Protein AF-A0A1Y3MLV3-F1 (afdb_monomer_lite)

Sequence (93 aa):
MNMKIFIRLVSYLSILNLTAAKSYYTHIDSVKECQIFYSITGKNNTNCCLYTKDNNYSQCENGHIIKIHLEKYENTFTEIPKEILELKNLKEL

pLDDT: mean 74.9, std 11.87, range [50.72, 93.81]

Radius of gyration: 19.44 Å; chains: 1; bounding box: 48×20×57 Å

Structure (mmCIF, N/CA/C/O backbone):
data_AF-A0A1Y3MLV3-F1
#
_entry.id   AF-A0A1Y3MLV3-F1
#
loop_
_atom_site.group_PDB
_atom_site.id
_atom_site.type_symbol
_atom_site.label_atom_id
_atom_site.label_alt_id
_atom_site.label_comp_id
_atom_site.label_asym_id
_atom_site.label_entity_id
_atom_site.label_seq_id
_atom_site.pdbx_PDB_ins_code
_atom_site.Cartn_x
_atom_site.Cartn_y
_atom_site.Cartn_z
_atom_site.occupancy
_atom_site.B_iso_or_equiv
_atom_site.auth_seq_id
_atom_site.auth_comp_id
_atom_site.auth_asym_id
_atom_site.auth_atom_id
_atom_site.pdbx_PDB_model_num
ATOM 1 N N . MET A 1 1 ? 37.361 -1.705 -37.039 1.00 59.44 1 MET A N 1
ATOM 2 C CA . MET A 1 1 ? 36.177 -2.018 -36.205 1.00 59.44 1 MET A CA 1
ATOM 3 C C . MET A 1 1 ? 34.986 -2.235 -37.128 1.00 59.44 1 MET A C 1
ATOM 5 O O . MET A 1 1 ? 34.716 -1.376 -37.953 1.00 59.44 1 MET A O 1
ATOM 9 N N . ASN A 1 2 ? 34.346 -3.405 -37.081 1.00 73.56 2 ASN A N 1
ATOM 10 C CA . ASN A 1 2 ? 33.309 -3.783 -38.047 1.00 73.56 2 ASN A CA 1
ATOM 11 C C . ASN A 1 2 ? 32.007 -3.010 -37.743 1.00 73.56 2 ASN A C 1
ATOM 13 O O . ASN A 1 2 ? 31.538 -3.051 -36.608 1.00 73.56 2 ASN A O 1
ATOM 17 N N . MET A 1 3 ? 31.415 -2.308 -38.717 1.00 70.94 3 MET A N 1
ATOM 18 C CA . MET A 1 3 ? 30.269 -1.398 -38.498 1.00 70.94 3 MET A CA 1
ATOM 19 C C . MET A 1 3 ? 29.065 -2.097 -37.836 1.00 70.94 3 MET A C 1
ATOM 21 O O . MET A 1 3 ? 28.377 -1.521 -36.997 1.00 70.94 3 MET A O 1
ATOM 25 N N . LYS A 1 4 ? 28.882 -3.393 -38.118 1.00 71.62 4 LYS A N 1
ATOM 26 C CA . LYS A 1 4 ? 27.866 -4.249 -37.481 1.00 71.62 4 LYS A CA 1
ATOM 27 C C . LYS A 1 4 ? 28.111 -4.481 -35.982 1.00 71.62 4 LYS A C 1
ATOM 29 O O . LYS A 1 4 ? 27.156 -4.623 -35.226 1.00 71.62 4 LYS A O 1
ATOM 34 N N . ILE A 1 5 ? 29.372 -4.523 -35.548 1.00 72.25 5 ILE A N 1
ATOM 35 C CA . ILE A 1 5 ? 29.760 -4.695 -34.137 1.00 72.25 5 ILE A CA 1
ATOM 36 C C . ILE A 1 5 ? 29.504 -3.399 -33.364 1.00 72.25 5 ILE A C 1
ATOM 38 O O . ILE A 1 5 ? 28.974 -3.444 -32.257 1.00 72.25 5 ILE A O 1
ATOM 42 N N . PHE A 1 6 ? 29.807 -2.250 -33.973 1.00 67.75 6 PHE A N 1
ATOM 43 C CA . PHE A 1 6 ? 29.563 -0.943 -33.365 1.00 67.75 6 PHE A CA 1
ATOM 44 C C . PHE A 1 6 ? 28.068 -0.697 -33.114 1.00 67.75 6 PHE A C 1
ATOM 46 O O . PHE A 1 6 ? 27.685 -0.353 -32.000 1.00 67.75 6 PHE A O 1
ATOM 53 N N . ILE A 1 7 ? 27.208 -0.977 -34.102 1.00 69.12 7 ILE A N 1
ATOM 54 C CA . ILE A 1 7 ? 25.748 -0.834 -33.953 1.00 69.12 7 ILE A CA 1
ATOM 55 C C . ILE A 1 7 ? 25.218 -1.723 -32.820 1.00 69.12 7 ILE A C 1
ATOM 57 O O . ILE A 1 7 ? 24.438 -1.260 -31.989 1.00 69.12 7 ILE A O 1
ATOM 61 N N . ARG A 1 8 ? 25.683 -2.979 -32.738 1.00 70.38 8 ARG A N 1
ATOM 62 C CA . ARG A 1 8 ? 25.289 -3.894 -31.657 1.00 70.38 8 ARG A CA 1
ATOM 63 C C . ARG A 1 8 ? 25.686 -3.343 -30.289 1.00 70.38 8 ARG A C 1
ATOM 65 O O . ARG A 1 8 ? 24.837 -3.284 -29.407 1.00 70.38 8 ARG A O 1
ATOM 72 N N . LEU A 1 9 ? 26.925 -2.884 -30.118 1.00 64.19 9 LEU A N 1
ATOM 73 C CA . LEU A 1 9 ? 27.393 -2.328 -28.844 1.00 64.19 9 LEU A CA 1
ATOM 74 C C . LEU A 1 9 ? 26.560 -1.119 -28.402 1.00 64.19 9 LEU A C 1
ATOM 76 O O . LEU A 1 9 ? 26.069 -1.102 -27.277 1.00 64.19 9 LEU A O 1
ATOM 80 N N . VAL A 1 10 ? 26.314 -0.158 -29.296 1.00 67.06 10 VAL A N 1
ATOM 81 C CA . VAL A 1 10 ? 25.512 1.035 -28.973 1.00 67.06 10 VAL A CA 1
ATOM 82 C C . VAL A 1 10 ? 24.065 0.661 -28.606 1.00 67.06 10 VAL A C 1
ATOM 84 O O . VAL A 1 10 ? 23.497 1.218 -27.663 1.00 67.06 10 VAL A O 1
ATOM 87 N N . SER A 1 11 ? 23.477 -0.332 -29.282 1.00 63.47 11 SER A N 1
ATOM 88 C CA . SER A 1 11 ? 22.142 -0.838 -28.929 1.00 63.47 11 SER A CA 1
ATOM 89 C C . SER A 1 11 ? 22.103 -1.557 -27.570 1.00 63.47 11 SER A C 1
ATOM 91 O O . SER A 1 11 ? 21.175 -1.353 -26.797 1.00 63.47 11 SER A O 1
ATOM 93 N N . TYR A 1 12 ? 23.134 -2.330 -27.213 1.00 68.50 12 TYR A N 1
ATOM 94 C CA . TYR A 1 12 ? 23.203 -2.978 -25.897 1.00 68.50 12 TYR A CA 1
ATOM 95 C C . TYR A 1 12 ? 23.367 -1.961 -24.760 1.00 68.50 12 TYR A C 1
ATOM 97 O O . TYR A 1 12 ? 22.674 -2.057 -23.749 1.00 68.50 12 TYR A O 1
ATOM 105 N N . LEU A 1 13 ? 24.235 -0.957 -24.932 1.00 59.72 13 LEU A N 1
ATOM 106 C CA . LEU A 1 13 ? 24.440 0.104 -23.939 1.00 59.72 13 LEU A CA 1
ATOM 107 C C . LEU A 1 13 ? 23.167 0.931 -23.691 1.00 59.72 13 LEU A C 1
ATOM 109 O O . LEU A 1 13 ? 22.868 1.273 -22.548 1.00 59.72 13 LEU A O 1
ATOM 113 N N . SER A 1 14 ? 22.382 1.215 -24.733 1.00 59.75 14 SER A N 1
ATOM 114 C CA . SER A 1 14 ? 21.113 1.946 -24.587 1.00 59.75 14 SER A CA 1
ATOM 115 C C . SER A 1 14 ? 20.038 1.140 -23.845 1.00 59.75 14 SER A C 1
ATOM 117 O O . SER A 1 14 ? 19.351 1.699 -22.989 1.00 59.75 14 SER A O 1
ATOM 119 N N . ILE A 1 15 ? 19.934 -0.171 -24.090 1.00 65.88 15 ILE A N 1
ATOM 120 C CA . ILE A 1 15 ? 18.997 -1.054 -23.367 1.00 65.88 15 ILE A CA 1
ATOM 121 C C . ILE A 1 15 ? 19.380 -1.185 -21.883 1.00 65.88 15 ILE A C 1
ATOM 123 O O . ILE A 1 15 ? 18.506 -1.154 -21.010 1.00 65.88 15 ILE A O 1
ATOM 127 N N . LEU A 1 16 ? 20.679 -1.288 -21.576 1.00 58.94 16 LEU A N 1
ATOM 128 C CA . LEU A 1 16 ? 21.170 -1.341 -20.194 1.00 58.94 16 LEU A CA 1
ATOM 129 C C . LEU A 1 16 ? 20.834 -0.054 -19.425 1.00 58.94 16 LEU A C 1
ATOM 131 O O . LEU A 1 16 ? 20.316 -0.128 -18.310 1.00 58.94 16 LEU A O 1
ATOM 135 N N . ASN A 1 17 ? 21.036 1.115 -20.043 1.00 57.69 17 ASN A N 1
ATOM 136 C CA . ASN A 1 17 ? 20.699 2.407 -19.437 1.00 57.69 17 ASN A CA 1
ATOM 137 C C . ASN A 1 17 ? 19.196 2.552 -19.157 1.00 57.69 17 ASN A C 1
ATOM 139 O O . ASN A 1 17 ? 18.810 3.012 -18.082 1.00 57.69 17 ASN A O 1
ATOM 143 N N . LEU A 1 18 ? 18.338 2.121 -20.089 1.00 60.31 18 LEU A N 1
ATOM 144 C CA . LEU A 1 18 ? 16.885 2.168 -19.906 1.00 60.31 18 LEU A CA 1
ATOM 145 C C . LEU A 1 18 ? 16.422 1.258 -18.757 1.00 60.31 18 LEU A C 1
ATOM 147 O O . LEU A 1 18 ? 15.556 1.635 -17.968 1.00 60.31 18 LEU A O 1
ATOM 151 N N . THR A 1 19 ? 17.028 0.076 -18.636 1.00 67.44 19 THR A N 1
ATOM 152 C CA . THR A 1 19 ? 16.709 -0.893 -17.577 1.00 67.44 19 THR A CA 1
ATOM 153 C C . THR A 1 19 ? 17.123 -0.373 -16.198 1.00 67.44 19 THR A C 1
ATOM 155 O O . THR A 1 19 ? 16.346 -0.465 -15.246 1.00 67.44 19 THR A O 1
ATOM 158 N N . ALA A 1 20 ? 18.312 0.229 -16.090 1.00 60.44 20 ALA A N 1
ATOM 159 C CA . ALA A 1 20 ? 18.799 0.826 -14.848 1.00 60.44 20 ALA A CA 1
ATOM 160 C C . ALA A 1 20 ? 17.944 2.024 -14.405 1.00 60.44 20 ALA A C 1
ATOM 162 O O . ALA A 1 20 ? 17.564 2.104 -13.237 1.00 60.44 20 ALA A O 1
ATOM 163 N N . ALA A 1 21 ? 17.582 2.912 -15.339 1.00 57.91 21 ALA A N 1
ATOM 164 C CA . ALA A 1 21 ? 16.689 4.032 -15.056 1.00 57.91 21 ALA A CA 1
ATOM 165 C C . ALA A 1 21 ? 15.328 3.534 -14.558 1.00 57.91 21 ALA A C 1
ATOM 167 O O . ALA A 1 21 ? 14.864 3.979 -13.512 1.00 57.91 21 ALA A O 1
ATOM 168 N N . LYS A 1 22 ? 14.722 2.558 -15.250 1.00 59.81 22 LYS A N 1
ATOM 169 C CA . LYS A 1 22 ? 13.446 1.967 -14.831 1.00 59.81 22 LYS A CA 1
ATOM 170 C C . LYS A 1 22 ? 13.529 1.423 -13.406 1.00 59.81 22 LYS A C 1
ATOM 172 O O . LYS A 1 22 ? 12.691 1.798 -12.600 1.00 59.81 22 LYS A O 1
ATOM 177 N N . SER A 1 23 ? 14.562 0.635 -13.094 1.00 59.69 23 SER A N 1
ATOM 178 C CA . SER A 1 23 ? 14.814 0.091 -11.751 1.00 59.69 23 SER A CA 1
ATOM 179 C C . SER A 1 23 ? 14.894 1.187 -10.678 1.00 59.69 23 SER A C 1
ATOM 181 O O . SER A 1 23 ? 14.200 1.110 -9.662 1.00 59.69 23 SER A O 1
ATOM 183 N N . TYR A 1 24 ? 15.662 2.251 -10.940 1.00 63.38 24 TYR A N 1
ATOM 184 C CA . TYR A 1 24 ? 15.804 3.396 -10.038 1.00 63.38 24 TYR A CA 1
ATOM 185 C C . TYR A 1 24 ? 14.477 4.138 -9.803 1.00 63.38 24 TYR A C 1
ATOM 187 O O . TYR A 1 24 ? 14.147 4.451 -8.660 1.00 63.38 24 TYR A O 1
ATOM 195 N N . TYR A 1 25 ? 13.681 4.363 -10.854 1.00 57.12 25 TYR A N 1
ATOM 196 C CA . TYR A 1 25 ? 12.360 4.990 -10.728 1.00 57.12 25 TYR A CA 1
ATOM 197 C C . TYR A 1 25 ? 11.376 4.124 -9.933 1.00 57.12 25 TYR A C 1
ATOM 199 O O . TYR A 1 25 ? 10.740 4.642 -9.017 1.00 57.12 25 TYR A O 1
ATOM 207 N N . THR A 1 26 ? 11.317 2.809 -10.186 1.00 60.34 26 THR A N 1
ATOM 208 C CA . THR A 1 26 ? 10.525 1.886 -9.346 1.00 60.34 26 THR A CA 1
ATOM 209 C C . THR A 1 26 ? 10.949 1.943 -7.881 1.00 60.34 26 THR A C 1
ATOM 211 O O . THR A 1 26 ? 10.103 1.874 -6.993 1.00 60.34 26 THR A O 1
ATOM 214 N N . HIS A 1 27 ? 12.244 2.116 -7.600 1.00 64.25 27 HIS A N 1
ATOM 215 C CA . HIS A 1 27 ? 12.720 2.231 -6.227 1.00 64.25 27 HIS A CA 1
ATOM 216 C C . HIS A 1 27 ? 12.234 3.523 -5.549 1.00 64.25 27 HIS A C 1
ATOM 218 O O . HIS A 1 27 ? 11.745 3.462 -4.423 1.00 64.25 27 HIS A O 1
ATOM 224 N N . ILE A 1 28 ? 12.292 4.676 -6.224 1.00 68.56 28 ILE A N 1
ATOM 225 C CA . ILE A 1 28 ? 11.821 5.953 -5.657 1.00 68.56 28 ILE A CA 1
ATOM 226 C C . ILE A 1 28 ? 10.322 5.919 -5.348 1.00 68.56 28 ILE A C 1
ATOM 228 O O . ILE A 1 28 ? 9.914 6.342 -4.265 1.00 68.56 28 ILE A O 1
ATOM 232 N N . ASP A 1 29 ? 9.509 5.424 -6.280 1.00 74.19 29 ASP A N 1
ATOM 233 C CA . ASP A 1 29 ? 8.058 5.380 -6.095 1.00 74.19 29 ASP A CA 1
ATOM 234 C C . ASP A 1 29 ? 7.681 4.414 -4.965 1.00 74.19 29 ASP A C 1
ATOM 236 O O . ASP A 1 29 ? 6.903 4.784 -4.087 1.00 74.19 29 ASP A O 1
ATOM 240 N N . SER A 1 30 ? 8.339 3.249 -4.883 1.00 77.44 30 SER A N 1
ATOM 241 C CA . SER A 1 30 ? 8.143 2.304 -3.772 1.00 77.44 30 SER A CA 1
ATOM 242 C C . SER A 1 30 ? 8.424 2.928 -2.398 1.00 77.44 30 SER A C 1
ATOM 244 O O . SER A 1 30 ? 7.696 2.684 -1.438 1.00 77.44 30 SER A O 1
ATOM 246 N N . VAL A 1 31 ? 9.444 3.791 -2.291 1.00 81.00 31 VAL A N 1
ATOM 247 C CA . VAL A 1 31 ? 9.791 4.470 -1.034 1.00 81.00 31 VAL A CA 1
ATOM 248 C C . VAL A 1 31 ? 8.698 5.458 -0.622 1.00 81.00 31 VAL A C 1
ATOM 250 O O . VAL A 1 31 ? 8.348 5.507 0.557 1.00 81.00 31 VAL A O 1
ATOM 253 N N . LYS A 1 32 ? 8.135 6.221 -1.568 1.00 86.12 32 LYS A N 1
ATOM 254 C CA . LYS A 1 32 ? 7.030 7.155 -1.288 1.00 86.12 32 LYS A CA 1
ATOM 255 C C . LYS A 1 32 ? 5.760 6.421 -0.875 1.00 86.12 32 LYS A C 1
ATOM 257 O O . LYS A 1 32 ? 5.140 6.789 0.118 1.00 86.12 32 LYS A O 1
ATOM 262 N N . GLU A 1 33 ? 5.403 5.361 -1.592 1.00 88.25 33 GLU A N 1
ATOM 263 C CA . GLU A 1 33 ? 4.238 4.540 -1.258 1.00 88.25 33 GLU A CA 1
ATOM 264 C C . GLU A 1 33 ? 4.383 3.913 0.139 1.00 88.25 33 GLU A C 1
ATOM 266 O O . GLU A 1 33 ? 3.452 3.965 0.944 1.00 88.25 33 GLU A O 1
ATOM 271 N N . CYS A 1 34 ? 5.580 3.425 0.492 1.00 86.06 34 CYS A N 1
ATOM 272 C CA . CYS A 1 34 ? 5.860 2.963 1.850 1.00 86.06 34 CYS A CA 1
ATOM 273 C C . CYS A 1 34 ? 5.718 4.077 2.902 1.00 86.06 34 CYS A C 1
ATOM 275 O O . CYS A 1 34 ? 5.227 3.811 3.995 1.00 86.06 34 CYS A O 1
ATOM 277 N N . GLN A 1 35 ? 6.130 5.317 2.612 1.00 85.94 35 GLN A N 1
ATOM 278 C CA . GLN A 1 35 ? 5.968 6.440 3.547 1.00 85.94 35 GLN A CA 1
ATOM 279 C C . GLN A 1 35 ? 4.494 6.748 3.826 1.00 85.94 35 GLN A C 1
ATOM 281 O O . GLN A 1 35 ? 4.138 6.971 4.982 1.00 85.94 35 GLN A O 1
ATOM 286 N N . ILE A 1 36 ? 3.645 6.703 2.795 1.00 85.38 36 ILE A N 1
ATOM 287 C CA . ILE A 1 36 ? 2.188 6.822 2.939 1.00 85.38 36 ILE A CA 1
ATOM 288 C C . ILE A 1 36 ? 1.662 5.674 3.808 1.00 85.38 36 ILE A C 1
ATOM 290 O O . ILE A 1 36 ? 0.944 5.897 4.776 1.00 85.38 36 ILE A O 1
ATOM 294 N N . PHE A 1 37 ? 2.077 4.437 3.535 1.00 84.38 37 PHE A N 1
ATOM 295 C CA . PHE A 1 37 ? 1.674 3.290 4.349 1.00 84.38 37 PHE A CA 1
ATOM 296 C C . PHE A 1 37 ? 2.092 3.418 5.827 1.00 84.38 37 PHE A C 1
ATOM 298 O O . PHE A 1 37 ? 1.328 3.066 6.728 1.00 84.38 37 PHE A O 1
ATOM 305 N N . TYR A 1 38 ? 3.283 3.945 6.115 1.00 82.12 38 TYR A N 1
ATOM 306 C CA . TYR A 1 38 ? 3.741 4.148 7.492 1.00 82.12 38 TYR A CA 1
ATOM 307 C C . TYR A 1 38 ? 3.068 5.326 8.191 1.00 82.12 38 TYR A C 1
ATOM 309 O O . TYR A 1 38 ? 2.922 5.271 9.411 1.00 82.12 38 TYR A O 1
ATOM 317 N N . SER A 1 39 ? 2.654 6.373 7.469 1.00 79.00 39 SER A N 1
ATOM 318 C CA . SER A 1 39 ? 1.880 7.465 8.076 1.00 79.00 39 SER A CA 1
ATOM 319 C C . SER A 1 39 ? 0.514 6.974 8.560 1.00 79.00 39 SER A C 1
ATOM 321 O O . SER A 1 39 ? 0.011 7.465 9.567 1.00 79.00 39 SER A O 1
ATOM 323 N N . ILE A 1 40 ? -0.029 5.946 7.901 1.00 77.69 40 ILE A N 1
ATOM 324 C CA . ILE A 1 40 ? -1.244 5.239 8.310 1.00 77.69 40 ILE A CA 1
ATOM 325 C C . ILE A 1 40 ? -0.928 4.234 9.427 1.00 77.69 40 ILE A C 1
ATOM 327 O O . ILE A 1 40 ? -1.512 4.250 10.493 1.00 77.69 40 ILE A O 1
ATOM 331 N N . THR A 1 41 ? 0.038 3.341 9.273 1.00 76.44 41 THR A N 1
ATOM 332 C CA . THR A 1 41 ? 0.247 2.299 10.301 1.00 76.44 4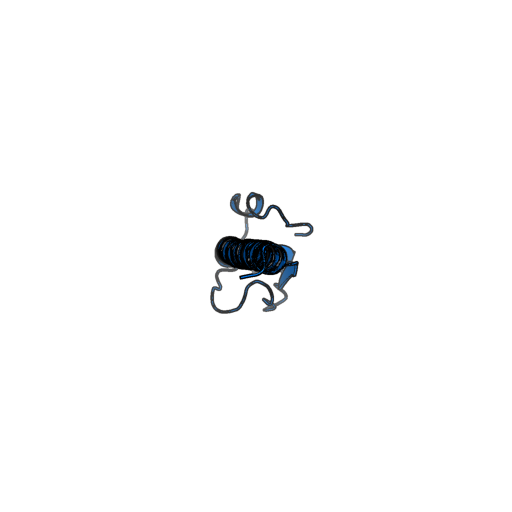1 THR A CA 1
ATOM 333 C C . THR A 1 41 ? 0.997 2.776 11.549 1.00 76.44 41 THR A C 1
ATOM 335 O O . THR A 1 41 ? 1.069 2.044 12.539 1.00 76.44 41 THR A O 1
ATOM 338 N N . GLY A 1 42 ? 1.597 3.970 11.517 1.00 70.94 42 GLY A N 1
ATOM 339 C CA . GLY A 1 42 ? 2.418 4.526 12.596 1.00 70.94 42 GLY A CA 1
ATOM 340 C C . GLY A 1 42 ? 3.713 3.747 12.868 1.00 70.94 42 GLY A C 1
ATOM 341 O O . GLY A 1 42 ? 4.332 3.931 13.916 1.00 70.94 42 GLY A O 1
ATOM 342 N N . LYS A 1 43 ? 4.124 2.837 11.972 1.00 69.00 43 LYS A N 1
ATOM 343 C CA . LYS A 1 43 ? 5.246 1.905 12.188 1.00 69.00 43 LYS A CA 1
ATOM 344 C C . LYS A 1 43 ? 6.156 1.866 10.955 1.00 69.00 43 LYS A C 1
ATOM 346 O O . LYS A 1 43 ? 5.750 1.360 9.924 1.00 69.00 43 LYS A O 1
ATOM 351 N N . ASN A 1 44 ? 7.405 2.328 11.073 1.00 68.06 44 ASN A N 1
ATOM 352 C CA . ASN A 1 44 ? 8.341 2.530 9.947 1.00 68.06 44 ASN A CA 1
ATOM 353 C C . ASN A 1 44 ? 9.528 1.534 9.872 1.00 68.06 44 ASN A C 1
ATOM 355 O O . ASN A 1 44 ? 10.561 1.853 9.289 1.00 68.06 44 ASN A O 1
ATOM 359 N N . ASN A 1 45 ? 9.424 0.346 10.474 1.00 57.41 45 ASN A N 1
ATOM 360 C CA . ASN A 1 45 ? 10.586 -0.524 10.754 1.00 57.41 45 ASN A CA 1
ATOM 361 C C . ASN A 1 45 ? 10.785 -1.688 9.747 1.00 57.41 45 ASN A C 1
ATOM 363 O O . ASN A 1 45 ? 11.793 -2.381 9.756 1.00 57.41 45 ASN A O 1
ATOM 367 N N . THR A 1 46 ? 9.853 -1.940 8.835 1.00 65.62 46 THR A N 1
ATOM 368 C CA . THR A 1 46 ? 9.889 -3.140 7.971 1.00 65.62 46 THR A CA 1
ATOM 369 C C . THR A 1 46 ? 9.498 -2.791 6.556 1.00 65.62 46 THR A C 1
ATOM 371 O O . THR A 1 46 ? 8.636 -1.944 6.398 1.00 65.62 46 THR A O 1
ATOM 374 N N . ASN A 1 47 ? 10.062 -3.473 5.553 1.00 78.06 47 ASN A N 1
ATOM 375 C CA . ASN A 1 47 ? 9.676 -3.317 4.148 1.00 78.06 47 ASN A CA 1
ATOM 376 C C . ASN A 1 47 ? 8.142 -3.334 4.006 1.00 78.06 47 ASN A C 1
ATOM 378 O O . ASN A 1 47 ? 7.528 -4.360 4.298 1.00 78.06 47 ASN A O 1
ATOM 382 N N . CYS A 1 48 ? 7.535 -2.226 3.560 1.00 82.88 48 CYS A N 1
ATOM 383 C CA . CYS A 1 48 ? 6.080 -2.133 3.437 1.00 82.88 48 CYS A CA 1
ATOM 384 C C . CYS A 1 48 ? 5.519 -3.211 2.498 1.00 82.88 48 CYS A C 1
ATOM 386 O O . CYS A 1 48 ? 4.432 -3.723 2.722 1.00 82.88 48 CYS A O 1
ATOM 388 N N . CYS A 1 49 ? 6.287 -3.674 1.515 1.00 82.75 49 CYS A N 1
ATOM 389 C CA . CYS A 1 49 ? 5.863 -4.747 0.619 1.00 82.75 49 CYS A CA 1
ATOM 390 C C . CYS A 1 49 ? 5.823 -6.146 1.252 1.00 82.75 49 CYS A C 1
ATOM 392 O O . CYS A 1 49 ? 5.367 -7.088 0.608 1.00 82.75 49 CYS A O 1
ATOM 394 N N . LEU A 1 50 ? 6.315 -6.289 2.484 1.00 73.25 50 LEU A N 1
ATOM 395 C CA . LEU A 1 50 ? 6.301 -7.520 3.279 1.00 73.25 50 LEU A CA 1
ATOM 396 C C . LEU A 1 50 ? 5.777 -7.254 4.696 1.00 73.25 50 LEU A C 1
ATOM 398 O O . LEU A 1 50 ? 6.077 -7.999 5.629 1.00 73.25 50 LEU A O 1
ATOM 402 N N . TYR A 1 51 ? 5.048 -6.157 4.886 1.00 75.31 51 TYR A N 1
ATOM 403 C CA . TYR A 1 51 ? 4.525 -5.823 6.195 1.00 75.31 51 TYR A CA 1
ATOM 404 C C . TYR A 1 51 ? 3.388 -6.784 6.539 1.00 75.31 51 TYR A C 1
ATOM 406 O O . TYR A 1 51 ? 2.379 -6.835 5.840 1.00 75.31 51 TYR A O 1
ATOM 414 N N . THR A 1 52 ? 3.554 -7.526 7.629 1.00 75.94 52 THR A N 1
ATOM 415 C CA . THR A 1 52 ? 2.506 -8.328 8.268 1.00 75.94 52 THR A CA 1
ATOM 416 C C . THR A 1 52 ? 2.691 -8.211 9.773 1.00 75.94 52 THR A C 1
ATOM 418 O O . THR A 1 52 ? 3.669 -8.731 10.319 1.00 75.94 52 THR A O 1
ATOM 421 N N . LYS A 1 53 ? 1.803 -7.500 10.463 1.00 72.56 53 LYS A N 1
ATOM 422 C CA . LYS A 1 53 ? 1.885 -7.354 11.917 1.00 72.56 53 LYS A CA 1
ATOM 423 C C . LYS A 1 53 ? 0.526 -7.027 12.513 1.00 72.56 53 LYS A C 1
ATOM 425 O O . LYS A 1 53 ? -0.150 -6.131 12.026 1.00 72.56 53 LYS A O 1
ATOM 430 N N . ASP A 1 54 ? 0.177 -7.699 13.609 1.00 74.12 54 ASP A N 1
ATOM 431 C CA . ASP A 1 54 ? -1.076 -7.463 14.336 1.00 74.12 54 ASP A CA 1
ATOM 432 C C . ASP A 1 54 ? -2.277 -7.480 13.360 1.00 74.12 54 ASP A C 1
ATOM 434 O O . ASP A 1 54 ? -3.058 -6.537 13.315 1.00 74.12 54 ASP A O 1
A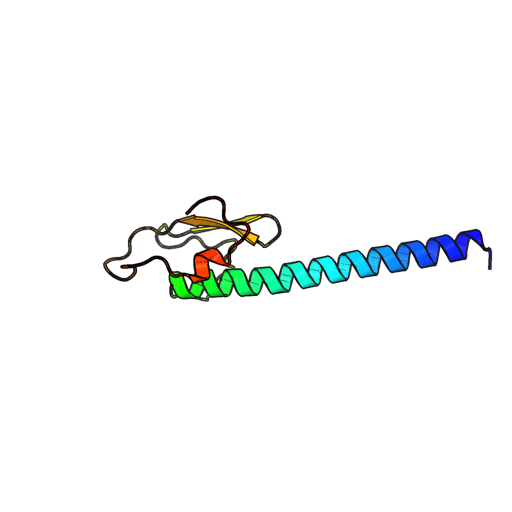TOM 438 N N . ASN A 1 55 ? -2.303 -8.488 12.472 1.00 78.38 55 ASN A N 1
ATOM 439 C CA . ASN A 1 55 ? -3.222 -8.681 11.336 1.00 78.38 55 ASN A CA 1
ATOM 440 C C . ASN A 1 55 ? -3.251 -7.586 10.258 1.00 78.38 55 ASN A C 1
ATOM 442 O O . ASN A 1 55 ? -3.811 -7.816 9.195 1.00 78.38 55 ASN A O 1
ATOM 446 N N . ASN A 1 56 ? -2.579 -6.456 10.452 1.00 81.62 56 ASN A N 1
ATOM 447 C CA . ASN A 1 56 ? -2.369 -5.456 9.411 1.00 81.62 56 ASN A CA 1
ATOM 448 C C . ASN A 1 56 ? -1.343 -5.962 8.392 1.00 81.62 56 ASN A C 1
ATOM 450 O O . ASN A 1 56 ? -0.282 -6.469 8.776 1.00 81.62 56 ASN A O 1
ATOM 454 N N . TYR A 1 57 ? -1.615 -5.793 7.100 1.00 86.31 57 TYR A N 1
ATOM 455 C CA . TYR A 1 57 ? -0.660 -6.152 6.058 1.00 86.31 57 TYR A CA 1
ATOM 456 C C . TYR A 1 57 ? -0.733 -5.265 4.821 1.00 86.31 57 TYR A C 1
ATOM 458 O O . TYR A 1 57 ? -1.740 -4.615 4.544 1.00 86.31 57 TYR A O 1
ATOM 466 N N . SER A 1 58 ? 0.346 -5.288 4.047 1.00 88.81 58 SER A N 1
ATOM 467 C CA . SER A 1 58 ? 0.372 -4.741 2.693 1.00 88.81 58 SER A CA 1
ATOM 468 C C . SER A 1 58 ? 1.079 -5.690 1.737 1.00 88.81 58 SER A C 1
ATOM 470 O O . SER A 1 58 ? 2.011 -6.401 2.110 1.00 88.81 58 SER A O 1
ATOM 472 N N . GLN A 1 59 ? 0.609 -5.716 0.492 1.00 90.50 59 GLN A N 1
ATOM 473 C CA . GLN A 1 59 ? 1.195 -6.511 -0.584 1.00 90.50 59 GLN A CA 1
ATOM 474 C C . GLN A 1 59 ? 1.588 -5.599 -1.733 1.00 90.50 59 GLN A C 1
ATOM 476 O O . GLN A 1 59 ? 0.859 -4.658 -2.062 1.00 90.50 59 GLN A O 1
ATOM 481 N N . CYS A 1 60 ? 2.712 -5.920 -2.369 1.00 90.19 60 CYS A N 1
ATOM 482 C CA . CYS A 1 60 ? 3.190 -5.195 -3.533 1.00 90.19 60 CYS A CA 1
ATOM 483 C C . CYS A 1 60 ? 3.302 -6.072 -4.776 1.00 90.19 60 CYS A C 1
ATOM 485 O O . CYS A 1 60 ? 3.604 -7.261 -4.700 1.00 90.19 60 CYS A O 1
ATOM 487 N N . GLU A 1 61 ? 3.175 -5.431 -5.930 1.00 89.69 61 GLU A N 1
ATOM 488 C CA . GLU A 1 61 ? 3.506 -5.971 -7.242 1.00 89.69 61 GLU A CA 1
ATOM 489 C C . GLU A 1 61 ? 4.503 -5.016 -7.908 1.00 89.69 61 GLU A C 1
ATOM 491 O O . GLU A 1 61 ? 4.263 -3.815 -7.993 1.00 89.69 61 GLU A O 1
ATOM 496 N N . ASN A 1 62 ? 5.661 -5.526 -8.343 1.00 85.75 62 ASN A N 1
ATOM 497 C CA . ASN A 1 62 ? 6.738 -4.718 -8.941 1.00 85.75 62 ASN A CA 1
ATOM 498 C C . ASN A 1 62 ? 7.208 -3.525 -8.079 1.00 85.75 62 ASN A C 1
ATOM 500 O O . ASN A 1 62 ? 7.621 -2.500 -8.612 1.00 85.75 62 ASN A O 1
ATOM 504 N N . GLY A 1 63 ? 7.155 -3.662 -6.751 1.00 83.19 63 GLY A N 1
ATOM 505 C CA . GLY A 1 63 ? 7.549 -2.608 -5.810 1.00 83.19 63 GLY A CA 1
ATOM 506 C C . GLY A 1 63 ? 6.455 -1.585 -5.497 1.00 83.19 63 GLY A C 1
ATOM 507 O O . GLY A 1 63 ? 6.698 -0.707 -4.679 1.00 83.19 63 GLY A O 1
ATOM 508 N N . HIS A 1 64 ? 5.266 -1.717 -6.087 1.00 89.75 64 HIS A N 1
ATOM 509 C CA . HIS A 1 64 ? 4.128 -0.846 -5.809 1.00 89.75 64 HIS A CA 1
ATOM 510 C C . HIS A 1 64 ? 3.091 -1.545 -4.942 1.00 89.75 64 HIS A C 1
ATOM 512 O O . HIS A 1 64 ? 2.775 -2.708 -5.191 1.00 89.75 64 HIS A O 1
ATOM 518 N N . ILE A 1 65 ? 2.528 -0.842 -3.966 1.00 91.38 65 ILE A N 1
ATOM 519 C CA . ILE A 1 65 ? 1.472 -1.339 -3.090 1.00 91.38 65 ILE A CA 1
ATOM 520 C C . ILE A 1 65 ? 0.202 -1.557 -3.915 1.00 91.38 65 ILE A C 1
ATOM 522 O O . ILE A 1 65 ? -0.338 -0.634 -4.522 1.00 91.38 65 ILE A O 1
ATOM 526 N N . ILE A 1 66 ? -0.288 -2.797 -3.909 1.00 93.25 66 ILE A N 1
ATOM 527 C CA . ILE A 1 66 ? -1.528 -3.198 -4.586 1.00 93.25 66 ILE A CA 1
ATOM 528 C C . ILE A 1 66 ? -2.645 -3.554 -3.615 1.00 93.25 66 ILE A C 1
ATOM 530 O O . ILE A 1 66 ? -3.813 -3.549 -3.997 1.00 93.25 66 ILE A O 1
ATOM 534 N N . LYS A 1 67 ? -2.303 -3.875 -2.369 1.00 92.00 67 LYS A N 1
ATOM 535 C CA . LYS A 1 67 ? -3.272 -4.255 -1.352 1.00 92.00 67 LYS A CA 1
ATOM 536 C C . LYS A 1 67 ? -2.830 -3.747 -0.001 1.00 92.00 67 LYS A C 1
ATOM 538 O O . LYS A 1 67 ? -1.666 -3.910 0.366 1.00 92.00 67 LYS A O 1
ATOM 543 N N . ILE A 1 68 ? -3.775 -3.185 0.729 1.00 89.19 68 ILE A N 1
ATOM 544 C CA . ILE A 1 68 ? -3.636 -2.831 2.132 1.00 89.19 68 ILE A CA 1
ATOM 545 C C . ILE A 1 68 ? -4.764 -3.539 2.870 1.00 89.19 68 ILE A C 1
ATOM 547 O O . ILE A 1 68 ? -5.864 -3.669 2.353 1.00 89.19 68 ILE A O 1
ATOM 551 N N . HIS A 1 69 ? -4.477 -4.032 4.063 1.00 87.38 69 HIS A N 1
ATOM 552 C CA . HIS A 1 69 ? -5.489 -4.487 4.995 1.00 87.38 69 HIS A CA 1
ATOM 553 C C . HIS A 1 69 ? -5.116 -3.966 6.370 1.00 87.38 69 HIS A C 1
ATOM 555 O O . HIS A 1 69 ? -3.997 -4.188 6.843 1.00 87.38 69 HIS A O 1
ATOM 561 N N . LEU A 1 70 ? -6.054 -3.261 6.994 1.00 82.38 70 LEU A N 1
ATOM 562 C CA . LEU A 1 70 ? -5.872 -2.682 8.313 1.00 82.38 70 LEU A CA 1
ATOM 563 C C . LEU A 1 70 ? -6.921 -3.268 9.254 1.00 82.38 70 LEU A C 1
ATOM 565 O O . LEU A 1 70 ? -8.108 -2.958 9.140 1.00 82.38 70 LEU A O 1
ATOM 569 N N . GLU A 1 71 ? -6.492 -4.122 10.180 1.00 77.38 71 GLU A N 1
ATOM 570 C CA . GLU A 1 71 ? -7.355 -4.563 11.265 1.00 77.38 71 GLU A CA 1
ATOM 571 C C . GLU A 1 71 ? -7.463 -3.437 12.298 1.00 77.38 71 GLU A C 1
ATOM 573 O O . GLU A 1 71 ? -6.481 -2.799 12.685 1.00 77.38 71 GLU A O 1
ATOM 578 N N . LYS A 1 72 ? -8.700 -3.162 12.708 1.00 63.25 72 LYS A N 1
ATOM 579 C CA . LYS A 1 72 ? -9.096 -2.018 13.525 1.00 63.25 72 LYS A CA 1
ATOM 580 C C . LYS A 1 72 ? -8.367 -2.025 14.879 1.00 63.25 72 LYS A C 1
ATOM 582 O O . LYS A 1 72 ? -8.846 -2.620 15.838 1.00 63.25 72 LYS A O 1
ATOM 587 N N . TYR A 1 73 ? -7.238 -1.323 14.976 1.00 53.41 73 TYR A N 1
ATOM 588 C CA . TYR A 1 73 ? -6.693 -0.919 16.270 1.00 53.41 73 TYR A CA 1
ATOM 589 C C . TYR A 1 73 ? -7.631 0.133 16.863 1.00 53.41 73 TYR A C 1
ATOM 591 O O . TYR A 1 73 ? -8.071 1.045 16.160 1.00 53.41 73 TYR A O 1
ATOM 599 N N . GLU A 1 74 ? -7.979 -0.027 18.135 1.00 50.72 74 GLU A N 1
ATOM 600 C CA . GLU A 1 74 ? -8.885 0.863 18.854 1.00 50.72 74 GLU A CA 1
ATOM 601 C C . GLU A 1 74 ? -8.548 2.348 18.589 1.00 50.72 74 GLU A C 1
ATOM 603 O O . GLU A 1 74 ? -7.518 2.865 19.011 1.00 50.72 74 GLU A O 1
ATOM 608 N N . ASN A 1 75 ? -9.459 3.032 17.888 1.00 51.44 75 ASN A N 1
ATOM 609 C CA . ASN A 1 75 ? -9.628 4.490 17.849 1.00 51.44 75 ASN A CA 1
ATOM 610 C C . ASN A 1 75 ? -8.602 5.396 17.130 1.00 51.44 75 ASN A C 1
ATOM 612 O O . ASN A 1 75 ? -8.660 6.603 17.354 1.00 51.44 75 ASN A O 1
ATOM 616 N N . THR A 1 76 ? -7.734 4.925 16.229 1.00 55.22 76 THR A N 1
ATOM 617 C CA . THR A 1 76 ? -6.783 5.835 15.530 1.00 55.22 76 THR A CA 1
ATOM 618 C C . THR A 1 76 ? -7.144 6.245 14.099 1.00 55.22 76 THR A C 1
ATOM 620 O O . THR A 1 76 ? -6.637 7.264 13.638 1.00 55.22 76 THR A O 1
ATOM 623 N N . PHE A 1 77 ? -8.054 5.541 13.415 1.00 59.56 77 PHE A N 1
ATOM 624 C CA . PHE A 1 77 ? -8.517 5.913 12.068 1.00 59.56 77 PHE A CA 1
ATOM 625 C C . PHE A 1 77 ? -9.996 6.281 12.079 1.00 59.56 77 PHE A C 1
ATOM 627 O O . PHE A 1 77 ? -10.862 5.425 11.916 1.00 59.56 77 PHE A O 1
ATOM 634 N N . THR A 1 78 ? -10.295 7.565 12.279 1.00 62.53 78 THR A N 1
ATOM 635 C CA . THR A 1 78 ? -11.631 8.114 11.995 1.00 62.53 78 THR A CA 1
ATOM 636 C C . THR A 1 78 ? -11.834 8.355 10.503 1.00 62.53 78 THR A C 1
ATOM 638 O O . THR A 1 78 ? -12.965 8.297 10.031 1.00 62.53 78 THR A O 1
ATOM 641 N N . GLU A 1 79 ? -10.748 8.582 9.758 1.00 69.62 79 GLU A N 1
ATOM 642 C CA . GLU A 1 79 ? -10.767 8.861 8.323 1.00 69.62 79 GLU A CA 1
ATOM 643 C C . GLU A 1 79 ? -9.582 8.193 7.617 1.00 69.62 79 GLU A C 1
ATOM 645 O O . GLU A 1 79 ? -8.486 8.076 8.169 1.00 69.62 79 GLU A O 1
ATOM 650 N N . ILE A 1 80 ? -9.816 7.756 6.379 1.00 73.38 80 ILE A N 1
ATOM 651 C CA . ILE A 1 80 ? -8.774 7.272 5.472 1.00 73.38 80 ILE A CA 1
ATOM 652 C C . ILE A 1 80 ? -7.966 8.498 5.012 1.00 73.38 80 ILE A C 1
ATOM 654 O O . ILE A 1 80 ? -8.569 9.415 4.445 1.00 73.38 80 ILE A O 1
ATOM 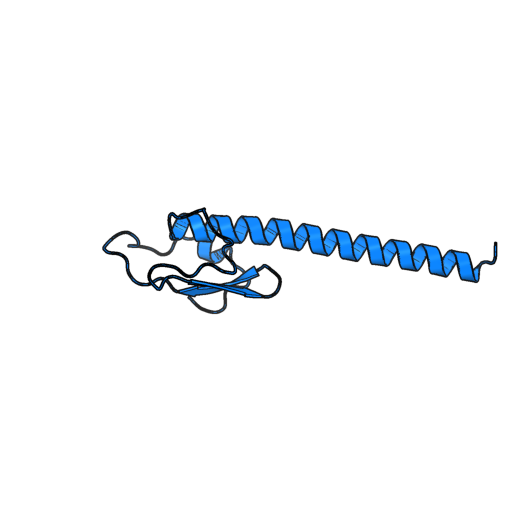658 N N . PRO A 1 81 ? -6.635 8.553 5.215 1.00 76.38 81 PRO A N 1
ATOM 659 C CA . PRO A 1 81 ? -5.834 9.690 4.770 1.00 76.38 81 PRO A CA 1
ATOM 660 C C . PRO A 1 81 ? -5.952 9.892 3.262 1.00 76.38 81 PRO A C 1
ATOM 662 O O . PRO A 1 81 ? -5.888 8.931 2.495 1.00 76.38 81 PRO A O 1
ATOM 665 N N . LYS A 1 82 ? -6.095 11.142 2.817 1.00 83.19 82 LYS A N 1
ATOM 666 C CA . LYS A 1 82 ? -6.229 11.477 1.387 1.00 83.19 82 LYS A CA 1
ATOM 667 C C . LYS A 1 82 ? -5.037 10.988 0.557 1.00 83.19 82 LYS A C 1
ATOM 669 O O . LYS A 1 82 ? -5.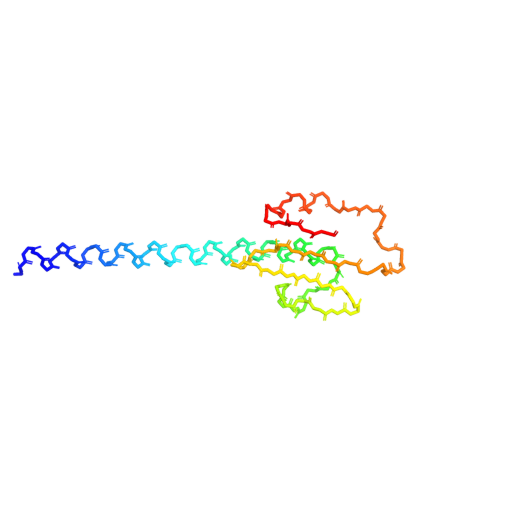186 10.731 -0.631 1.00 83.19 82 LYS A O 1
ATOM 674 N N . GLU A 1 83 ? -3.875 10.831 1.185 1.00 85.25 83 GLU A N 1
ATOM 675 C CA . GLU A 1 83 ? -2.638 10.335 0.591 1.00 85.25 83 GLU A CA 1
ATOM 676 C C . GLU A 1 83 ? -2.771 8.879 0.105 1.00 85.25 83 GLU A C 1
ATOM 678 O O . GLU A 1 83 ? -2.044 8.483 -0.801 1.00 85.25 83 GLU A O 1
ATOM 683 N N . ILE A 1 84 ? -3.745 8.093 0.599 1.00 85.38 84 ILE A N 1
ATOM 684 C CA . ILE A 1 84 ? -4.079 6.778 0.012 1.00 85.38 84 ILE A CA 1
ATOM 685 C C . ILE A 1 84 ? -4.449 6.898 -1.472 1.00 85.38 84 ILE A C 1
ATOM 687 O O . ILE A 1 84 ? -4.172 5.981 -2.240 1.00 85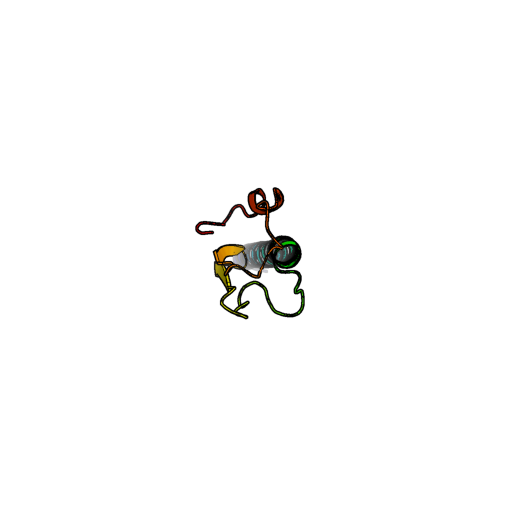.38 84 ILE A O 1
ATOM 691 N N . LEU A 1 85 ? -5.008 8.034 -1.906 1.00 85.62 85 LEU A N 1
ATOM 692 C CA . LEU A 1 85 ? -5.334 8.281 -3.315 1.00 85.62 85 LEU A CA 1
ATOM 693 C C . LEU A 1 85 ? -4.085 8.423 -4.201 1.00 85.62 85 LEU A C 1
ATOM 695 O O . LEU A 1 85 ? -4.185 8.320 -5.423 1.00 85.62 85 LEU A O 1
ATOM 699 N N . GLU A 1 86 ? -2.908 8.650 -3.613 1.00 88.62 86 GLU A N 1
ATOM 700 C CA . GLU A 1 86 ? -1.639 8.688 -4.344 1.00 88.62 86 GLU A CA 1
ATOM 701 C C . GLU A 1 86 ? -1.102 7.280 -4.659 1.00 88.62 86 GLU A C 1
ATOM 703 O O . GLU A 1 86 ? -0.240 7.138 -5.531 1.00 88.62 86 GLU A O 1
ATOM 708 N N . LEU A 1 87 ? -1.648 6.229 -4.028 1.00 89.94 87 LEU A N 1
ATOM 709 C CA . LEU A 1 87 ? -1.321 4.826 -4.299 1.00 89.94 87 LEU A CA 1
ATOM 710 C C . LEU A 1 87 ? -2.011 4.347 -5.586 1.00 89.94 87 LEU A C 1
ATOM 712 O O . LEU A 1 87 ? -2.980 3.593 -5.569 1.00 89.94 87 LEU A O 1
ATOM 716 N N . LYS A 1 88 ? -1.496 4.782 -6.738 1.00 90.44 88 LYS A N 1
ATOM 717 C CA . LYS A 1 88 ? -2.109 4.552 -8.064 1.00 90.44 88 LYS A CA 1
ATOM 718 C C . LYS A 1 88 ? -2.304 3.081 -8.436 1.00 90.44 88 LYS A C 1
ATOM 720 O O . LYS A 1 88 ? -3.120 2.782 -9.303 1.00 90.44 88 LYS A O 1
ATOM 725 N N . ASN A 1 89 ? -1.527 2.185 -7.831 1.00 92.25 89 ASN A N 1
ATOM 726 C CA . ASN A 1 89 ? -1.587 0.749 -8.086 1.00 92.25 89 ASN A CA 1
ATOM 727 C C . ASN A 1 89 ? -2.454 -0.006 -7.068 1.00 92.25 89 ASN A C 1
ATOM 729 O O . ASN A 1 89 ? -2.597 -1.220 -7.204 1.00 92.25 89 ASN A O 1
ATOM 733 N N . LEU A 1 90 ? -3.035 0.681 -6.076 1.00 92.38 90 LEU A N 1
ATOM 734 C CA . LEU A 1 90 ? -3.870 0.068 -5.051 1.00 92.38 90 LEU A CA 1
ATOM 735 C C . LEU A 1 90 ? -5.150 -0.500 -5.679 1.00 92.38 90 LEU A C 1
ATOM 737 O O . LEU A 1 90 ? -5.916 0.212 -6.327 1.00 92.38 90 LEU A O 1
ATOM 741 N N . LYS A 1 91 ? -5.370 -1.799 -5.484 1.00 93.81 91 LYS A N 1
ATOM 742 C CA . LYS A 1 91 ? -6.516 -2.563 -5.999 1.00 93.81 91 LYS A CA 1
ATOM 743 C C . LYS A 1 91 ? -7.499 -2.929 -4.890 1.00 93.81 91 LYS A C 1
ATOM 745 O O . LYS A 1 91 ? -8.685 -3.079 -5.162 1.00 93.81 91 LYS A O 1
ATOM 750 N N . GLU A 1 92 ? -7.008 -3.095 -3.663 1.00 90.56 92 GLU A N 1
ATOM 751 C CA . GLU A 1 92 ? -7.799 -3.536 -2.513 1.00 90.56 92 GLU A CA 1
ATOM 752 C C . GLU A 1 92 ? -7.359 -2.8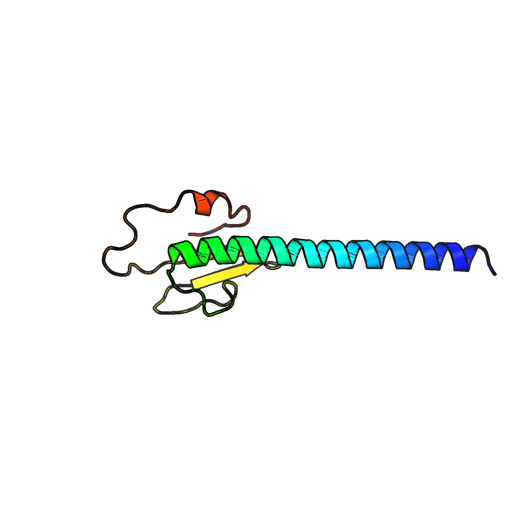03 -1.235 1.00 90.56 92 GLU A C 1
ATOM 754 O O . GLU A 1 92 ? -6.158 -2.622 -1.007 1.00 90.56 92 GLU A O 1
ATOM 759 N N . LEU A 1 93 ? -8.339 -2.384 -0.428 1.00 85.94 93 LEU A N 1
ATOM 760 C CA . LEU A 1 93 ? -8.176 -1.708 0.862 1.00 85.94 93 LEU A CA 1
ATOM 761 C C . LEU A 1 93 ? -9.101 -2.338 1.911 1.00 85.94 93 LEU A C 1
ATOM 763 O O . LEU A 1 93 ? -10.271 -2.598 1.546 1.00 85.94 93 LEU A O 1
#

Foldseek 3Di:
DDPVVVVVVVVVVVVVVVVVVVLVVLVVLLVLQLVLVCVVVVDNDDRLCADADPNWHFHDDSSATQETDDDDDPDDPPDDDPCVVVSVNHNYD

Secondary structure (DSSP, 8-state):
--HHHHHHHHHHHHHHHHHHHHHHHHHHHHHHHHHHHHHHHS--SS-GGG-EETTEEEEEETTEEEEEE----TTS-SS--GGGGG-TT--B-